Protein AF-A0A2A9KMH2-F1 (afdb_monomer_lite)

Secondary structure (DSSP, 8-state):
----TTSTT---TTT--HHHHHHHHTTSS--HHHHHHHHHTT--EEBPSS-TTSB-HHHHHHHHHTT---S---SSEE-TTS-GGGGSSPPPP-

Foldseek 3Di:
DDFDLVDLCGLWLLSPHPNVVVCCVVVQDPHLLLQLQLCQAVVAFAAGQVGRQHGDPSNLVVCVVVVHPNDRDDSNHDYSPDPSVVRSDHDPDD

Sequence (94 aa):
MTCDHQSPECDCPFAFTEMSERAQNYGCLPTPHEIVVMRVDHGKTWACHDEPTKPCIGAIKHLKDEGLPYKVIDPVLLTEASDWGRYANPIAPA

Radius of gyration: 12.62 Å; chains: 1; bounding box: 41×25×29 Å

Structure (mmCIF, N/CA/C/O backbone):
data_AF-A0A2A9KMH2-F1
#
_entry.id   AF-A0A2A9KMH2-F1
#
loop_
_atom_site.group_PDB
_atom_site.id
_atom_site.type_symbol
_atom_site.label_atom_id
_atom_site.label_alt_id
_atom_site.label_comp_id
_atom_site.label_asym_id
_atom_site.label_entity_id
_atom_site.label_seq_id
_atom_site.pdbx_PDB_ins_code
_atom_site.Cartn_x
_atom_site.Cartn_y
_atom_site.Cartn_z
_atom_site.occupancy
_atom_site.B_iso_or_equiv
_atom_site.auth_seq_id
_atom_site.auth_comp_id
_atom_site.auth_asym_id
_atom_site.auth_atom_id
_atom_site.pdbx_PDB_model_num
ATOM 1 N N . MET A 1 1 ? 14.097 -9.372 -0.389 1.00 46.09 1 MET A N 1
ATOM 2 C CA . MET A 1 1 ? 15.185 -8.375 -0.451 1.00 46.09 1 MET A CA 1
ATOM 3 C C . MET A 1 1 ? 14.629 -7.136 0.258 1.00 46.09 1 MET A C 1
ATOM 5 O O . MET A 1 1 ? 13.606 -7.261 0.918 1.00 46.09 1 MET A O 1
ATOM 9 N N . THR A 1 2 ? 15.267 -5.970 0.219 1.00 55.31 2 THR A N 1
ATOM 10 C CA . THR A 1 2 ? 14.568 -4.710 0.535 1.00 55.31 2 THR A CA 1
ATOM 11 C C . THR A 1 2 ? 14.451 -3.983 -0.794 1.00 55.31 2 THR A C 1
ATOM 13 O O . THR A 1 2 ? 15.480 -3.773 -1.434 1.00 55.31 2 THR A O 1
ATOM 16 N N . CYS A 1 3 ? 13.241 -3.662 -1.250 1.00 68.38 3 CYS A N 1
ATOM 17 C CA . CYS A 1 3 ? 13.048 -2.949 -2.511 1.00 68.38 3 CYS A CA 1
ATOM 18 C C . CYS A 1 3 ? 13.768 -1.590 -2.473 1.00 68.38 3 CYS A C 1
ATOM 20 O O . CYS A 1 3 ? 13.633 -0.830 -1.509 1.00 68.38 3 CYS A O 1
ATOM 22 N N . ASP A 1 4 ? 14.550 -1.284 -3.510 1.00 75.31 4 ASP A N 1
ATOM 23 C CA . ASP A 1 4 ? 15.220 0.009 -3.632 1.00 75.31 4 ASP A CA 1
ATOM 24 C C . ASP A 1 4 ? 14.257 1.040 -4.225 1.00 75.31 4 ASP A C 1
ATOM 26 O O . ASP A 1 4 ? 14.129 1.173 -5.440 1.00 75.31 4 ASP A O 1
ATOM 30 N N . HIS A 1 5 ? 13.578 1.787 -3.354 1.00 76.94 5 HIS A N 1
ATOM 31 C CA . HIS A 1 5 ? 12.648 2.845 -3.757 1.00 76.94 5 HIS A CA 1
ATOM 32 C C . HIS A 1 5 ? 13.313 4.029 -4.484 1.00 76.94 5 HIS A C 1
ATOM 34 O O . HIS A 1 5 ? 12.604 4.937 -4.906 1.00 76.94 5 HIS A O 1
ATOM 40 N N . GLN A 1 6 ? 14.646 4.070 -4.600 1.00 77.88 6 GLN A N 1
ATOM 41 C CA . GLN A 1 6 ? 15.354 5.085 -5.389 1.00 77.88 6 GLN A CA 1
ATOM 42 C C . GLN A 1 6 ? 15.622 4.617 -6.826 1.00 77.88 6 GLN A C 1
ATOM 44 O O . GLN A 1 6 ? 16.009 5.428 -7.669 1.00 77.88 6 GLN A O 1
ATOM 49 N N . SER A 1 7 ? 15.400 3.332 -7.120 1.00 86.38 7 SER A N 1
ATOM 50 C CA . SER A 1 7 ? 15.533 2.795 -8.469 1.00 86.38 7 SER A CA 1
ATOM 51 C C . SER A 1 7 ? 14.330 3.187 -9.334 1.00 86.38 7 SER A C 1
ATOM 53 O O . SER A 1 7 ? 13.188 2.964 -8.919 1.00 86.38 7 SER A O 1
ATOM 55 N N . PRO A 1 8 ? 14.543 3.683 -10.568 1.00 83.25 8 PRO A N 1
ATOM 56 C CA . PRO A 1 8 ? 13.454 3.909 -11.519 1.00 83.25 8 PRO A CA 1
ATOM 57 C C . PRO A 1 8 ? 12.752 2.605 -11.930 1.00 83.25 8 PRO A C 1
ATOM 59 O O . PRO A 1 8 ? 11.622 2.643 -12.412 1.00 83.25 8 PRO A O 1
ATOM 62 N N . GLU A 1 9 ? 13.396 1.453 -11.716 1.00 87.81 9 GLU A N 1
ATOM 63 C CA . GLU A 1 9 ? 12.839 0.132 -12.013 1.00 87.81 9 GLU A CA 1
ATOM 64 C C . GLU A 1 9 ? 11.989 -0.441 -10.868 1.00 87.81 9 GLU A C 1
ATOM 66 O O . GLU A 1 9 ? 11.450 -1.537 -10.993 1.00 87.81 9 GLU A O 1
ATOM 71 N N . CYS A 1 10 ? 11.865 0.271 -9.744 1.00 90.12 10 CYS A N 1
ATOM 72 C CA . CYS A 1 10 ? 11.082 -0.198 -8.608 1.00 90.12 10 CYS A CA 1
ATOM 73 C C . CYS A 1 10 ? 9.588 -0.199 -8.941 1.00 90.12 10 CYS A C 1
ATOM 75 O O . CYS A 1 10 ? 9.031 0.845 -9.254 1.00 90.12 10 CYS A O 1
ATOM 77 N N . ASP A 1 11 ? 8.920 -1.339 -8.818 1.00 93.44 11 ASP A N 1
ATOM 78 C CA . ASP A 1 11 ? 7.485 -1.513 -9.063 1.00 93.44 11 ASP A CA 1
ATOM 79 C C . ASP A 1 11 ? 6.621 -1.335 -7.802 1.00 93.44 11 ASP A C 1
ATOM 81 O O . ASP A 1 11 ? 5.393 -1.390 -7.873 1.00 93.44 11 ASP A O 1
ATOM 85 N N . CYS A 1 12 ? 7.237 -1.059 -6.648 1.00 94.81 12 CYS A N 1
ATOM 86 C CA . CYS A 1 12 ? 6.531 -0.828 -5.391 1.00 94.81 12 CYS A CA 1
ATOM 87 C C . CYS A 1 12 ? 5.412 0.211 -5.567 1.00 94.81 12 CYS A C 1
ATOM 89 O O . CYS A 1 12 ? 5.694 1.316 -6.046 1.00 94.81 12 CYS A O 1
ATOM 91 N N . PRO A 1 13 ? 4.174 -0.046 -5.099 1.00 95.38 13 PRO A N 1
ATOM 92 C CA . PRO A 1 13 ? 3.069 0.903 -5.254 1.00 95.38 13 PRO A CA 1
ATOM 93 C C . PRO A 1 13 ? 3.369 2.294 -4.680 1.00 95.38 13 PRO A C 1
ATOM 95 O O . PRO A 1 13 ? 2.921 3.303 -5.209 1.00 95.38 13 PRO A O 1
ATOM 98 N N . PHE A 1 14 ? 4.186 2.357 -3.623 1.00 94.69 14 PHE A N 1
ATOM 99 C CA . PHE A 1 14 ? 4.565 3.599 -2.942 1.00 94.69 14 PHE A CA 1
ATOM 100 C C . PHE A 1 14 ? 5.903 4.195 -3.418 1.00 94.69 14 PHE A C 1
ATOM 102 O O . PHE A 1 14 ? 6.411 5.111 -2.773 1.00 94.69 14 PHE A O 1
ATOM 109 N N . ALA A 1 15 ? 6.488 3.689 -4.511 1.00 93.81 15 ALA A N 1
ATOM 110 C CA . ALA A 1 15 ? 7.663 4.294 -5.148 1.00 93.81 15 ALA A CA 1
ATOM 111 C C . ALA A 1 15 ? 7.299 5.360 -6.195 1.00 93.81 15 ALA A C 1
ATOM 113 O O . ALA A 1 15 ? 8.126 6.225 -6.468 1.00 93.81 15 ALA A O 1
ATOM 114 N N . PHE A 1 16 ? 6.075 5.330 -6.741 1.00 92.62 16 PHE A N 1
ATOM 115 C CA . PHE A 1 16 ? 5.577 6.308 -7.725 1.00 92.62 16 PHE A CA 1
ATOM 116 C C . PHE A 1 16 ? 6.500 6.482 -8.947 1.00 92.62 16 PHE A C 1
ATOM 118 O O . PHE A 1 16 ? 6.712 7.586 -9.444 1.00 92.62 16 PHE A O 1
ATOM 125 N N . THR A 1 17 ? 7.090 5.382 -9.405 1.00 94.12 17 THR A N 1
ATOM 126 C CA . THR A 1 17 ? 7.878 5.316 -10.639 1.00 94.12 17 THR A CA 1
ATOM 127 C C . THR A 1 17 ? 6.976 4.945 -11.819 1.00 94.12 17 THR A C 1
ATOM 129 O O . THR A 1 17 ? 5.882 4.407 -11.634 1.00 94.12 17 THR A O 1
ATOM 132 N N . GLU A 1 18 ? 7.476 5.113 -13.045 1.00 94.69 18 GLU A N 1
ATOM 133 C CA . GLU A 1 18 ? 6.800 4.606 -14.248 1.00 94.69 18 GLU A CA 1
ATOM 134 C C . GLU A 1 18 ? 6.547 3.089 -14.168 1.00 94.69 18 GLU A C 1
ATOM 136 O O . GLU A 1 18 ? 5.484 2.608 -14.557 1.00 94.69 18 GLU A O 1
ATOM 141 N N . MET A 1 19 ? 7.494 2.322 -13.615 1.00 94.81 19 MET A N 1
ATOM 142 C CA . MET A 1 19 ? 7.337 0.874 -13.453 1.00 94.81 19 MET A CA 1
ATOM 143 C C . MET A 1 19 ? 6.234 0.514 -12.459 1.00 94.81 19 MET A C 1
ATOM 145 O O . MET A 1 19 ? 5.455 -0.402 -12.721 1.00 94.81 19 MET A O 1
ATOM 149 N N . SER A 1 20 ? 6.127 1.264 -11.364 1.00 95.12 20 SER A N 1
ATOM 150 C CA . SER A 1 20 ? 5.050 1.123 -10.387 1.00 95.12 20 SER A CA 1
ATOM 151 C C . SER A 1 20 ? 3.686 1.424 -11.007 1.00 95.12 20 SER A C 1
ATOM 153 O O . SER A 1 20 ? 2.766 0.611 -10.910 1.00 95.12 20 SER A O 1
ATOM 155 N N . GLU A 1 21 ? 3.558 2.546 -11.720 1.00 95.75 21 GLU A N 1
ATOM 156 C CA . GLU A 1 21 ? 2.321 2.908 -12.421 1.00 95.75 21 GLU A CA 1
ATOM 157 C C . GLU A 1 21 ? 1.941 1.858 -13.469 1.00 95.75 21 GLU A C 1
ATOM 159 O O . GLU A 1 21 ? 0.776 1.483 -13.609 1.00 95.75 21 GLU A O 1
ATOM 164 N N . ARG A 1 22 ? 2.928 1.330 -14.197 1.00 96.94 22 ARG A N 1
ATOM 165 C CA . ARG A 1 22 ? 2.716 0.281 -15.192 1.00 96.94 22 ARG A CA 1
ATOM 166 C C . ARG A 1 22 ? 2.228 -1.022 -14.559 1.00 96.94 22 ARG A C 1
ATOM 168 O O . ARG A 1 22 ? 1.296 -1.626 -15.088 1.00 96.94 22 ARG A O 1
ATOM 175 N N . ALA A 1 23 ? 2.810 -1.440 -13.435 1.00 95.81 23 ALA A N 1
ATOM 176 C CA . ALA A 1 23 ? 2.363 -2.622 -12.698 1.00 95.81 23 ALA A CA 1
ATOM 177 C C . ALA A 1 23 ? 0.911 -2.475 -12.211 1.00 95.81 23 ALA A C 1
ATOM 179 O O . ALA A 1 23 ? 0.126 -3.420 -12.321 1.00 95.81 23 ALA A O 1
ATOM 180 N N . GLN A 1 24 ? 0.534 -1.279 -11.752 1.00 96.56 24 GLN A N 1
ATOM 181 C CA . GLN A 1 24 ? -0.831 -0.966 -11.323 1.00 96.56 24 GLN A CA 1
ATOM 182 C C . GLN A 1 24 ? -1.824 -0.983 -12.492 1.00 96.56 24 GLN A C 1
ATOM 184 O O . GLN A 1 24 ? -2.868 -1.623 -12.415 1.00 96.56 24 GLN A O 1
ATOM 189 N N . ASN A 1 25 ? -1.472 -0.359 -13.618 1.00 96.88 25 ASN A N 1
ATOM 190 C CA . ASN A 1 25 ? -2.326 -0.308 -14.809 1.00 96.88 25 ASN A CA 1
ATOM 191 C C . ASN A 1 25 ? -2.573 -1.685 -15.448 1.00 96.88 25 ASN A C 1
ATOM 193 O O . ASN A 1 25 ? -3.593 -1.886 -16.105 1.00 96.88 25 ASN A O 1
ATOM 197 N N . TYR A 1 26 ? -1.659 -2.640 -15.259 1.00 95.94 26 TYR A N 1
ATOM 198 C CA . TYR A 1 26 ? -1.868 -4.032 -15.669 1.00 95.94 26 TYR A CA 1
ATOM 199 C C . TYR A 1 26 ? -2.608 -4.883 -14.630 1.00 95.94 26 TYR A C 1
ATOM 201 O O . TYR A 1 26 ? -2.897 -6.046 -14.904 1.00 95.94 26 TYR A O 1
ATOM 209 N N . GLY A 1 27 ? -2.926 -4.328 -13.457 1.00 93.44 27 GLY A N 1
ATOM 210 C CA . GLY A 1 27 ? -3.570 -5.053 -12.364 1.00 93.44 27 GLY A CA 1
ATOM 211 C C . GLY A 1 27 ? -2.654 -6.054 -11.659 1.00 93.44 27 GLY A C 1
ATOM 212 O O . GLY A 1 27 ? -3.148 -6.925 -10.947 1.00 93.44 27 GLY A O 1
ATOM 213 N N . CYS A 1 28 ? -1.334 -5.958 -11.849 1.00 94.00 28 CYS A N 1
ATOM 214 C CA . CYS A 1 28 ? -0.372 -6.810 -11.147 1.00 94.00 28 CYS A CA 1
ATOM 215 C C . CYS A 1 28 ? -0.269 -6.422 -9.669 1.00 94.00 28 CYS A C 1
ATOM 217 O O . CYS A 1 28 ? -0.135 -7.283 -8.808 1.00 94.00 28 CYS A O 1
ATOM 219 N N . LEU A 1 29 ? -0.353 -5.122 -9.382 1.00 96.19 29 LEU A N 1
ATOM 220 C CA . LEU A 1 29 ? -0.293 -4.562 -8.037 1.00 96.19 29 LEU A CA 1
ATOM 221 C C . LEU A 1 29 ? -1.448 -3.576 -7.823 1.00 96.19 29 LEU A C 1
ATOM 223 O O . LEU A 1 29 ? -1.855 -2.914 -8.775 1.00 96.19 29 LEU A O 1
ATOM 227 N N . PRO A 1 30 ? -1.962 -3.432 -6.591 1.00 97.31 30 PRO A N 1
ATOM 228 C CA . PRO A 1 30 ? -2.936 -2.396 -6.284 1.00 97.31 30 PRO A CA 1
ATOM 229 C C . PRO A 1 30 ? -2.286 -1.010 -6.286 1.00 97.31 30 PRO A C 1
ATOM 231 O O . PRO A 1 30 ? -1.109 -0.840 -5.954 1.00 97.31 30 PRO A O 1
ATOM 234 N N . THR A 1 31 ? -3.084 -0.000 -6.600 1.00 97.50 31 THR A N 1
ATOM 235 C CA . THR A 1 31 ? -2.720 1.409 -6.454 1.00 97.50 31 THR A CA 1
ATOM 236 C C . THR A 1 31 ? -2.588 1.797 -4.974 1.00 97.50 31 THR A C 1
ATOM 238 O O . THR A 1 31 ? -3.215 1.184 -4.101 1.00 97.50 31 THR A O 1
ATOM 241 N N . PRO A 1 32 ? -1.843 2.870 -4.644 1.00 97.12 32 PRO A N 1
ATOM 242 C CA . PRO A 1 32 ? -1.810 3.419 -3.287 1.00 97.12 32 PRO A CA 1
ATOM 243 C C . PRO A 1 32 ? -3.198 3.724 -2.719 1.00 97.12 32 PRO A C 1
ATOM 245 O O . PRO A 1 32 ? -3.446 3.464 -1.542 1.00 97.12 32 PRO A O 1
ATOM 248 N N . HIS A 1 33 ? -4.112 4.228 -3.554 1.00 96.94 33 HIS A N 1
ATOM 249 C CA . HIS A 1 33 ? -5.483 4.518 -3.145 1.00 96.94 33 HIS A CA 1
ATOM 250 C C . HIS A 1 33 ? -6.230 3.248 -2.726 1.00 96.94 33 HIS A C 1
ATOM 252 O O . HIS A 1 33 ? -6.803 3.208 -1.640 1.00 96.94 33 HIS A O 1
ATOM 258 N N . GLU A 1 34 ? -6.172 2.190 -3.534 1.00 97.94 34 GLU A N 1
ATOM 259 C CA . GLU A 1 34 ? -6.815 0.913 -3.209 1.00 97.94 34 GLU A CA 1
ATOM 260 C C . GLU A 1 34 ? -6.224 0.303 -1.935 1.00 97.94 34 GLU A C 1
ATOM 262 O O . GLU A 1 34 ? -6.969 -0.175 -1.086 1.00 97.94 34 GLU A O 1
ATOM 267 N N . ILE A 1 35 ? -4.903 0.378 -1.738 1.00 97.31 35 ILE A N 1
ATOM 268 C CA . ILE A 1 35 ? -4.257 -0.090 -0.501 1.00 97.31 35 ILE A CA 1
ATOM 269 C C . ILE A 1 35 ? -4.766 0.689 0.724 1.00 97.31 35 ILE A C 1
ATOM 271 O O . ILE A 1 35 ? -4.966 0.104 1.793 1.00 97.31 35 ILE A O 1
ATOM 275 N N . VAL A 1 36 ? -4.989 2.000 0.590 1.00 97.19 36 VAL A N 1
ATOM 276 C CA . VAL A 1 36 ? -5.593 2.814 1.654 1.00 97.19 36 VAL A CA 1
ATOM 277 C C . VAL A 1 36 ? -7.028 2.367 1.921 1.00 97.19 36 VAL A C 1
ATOM 279 O O . VAL A 1 36 ? -7.367 2.137 3.079 1.00 97.19 36 VAL A O 1
ATOM 282 N N . VAL A 1 37 ? -7.845 2.167 0.886 1.00 97.12 37 VAL A N 1
ATOM 283 C CA . VAL A 1 37 ? -9.234 1.688 1.013 1.00 97.12 37 VAL A CA 1
ATOM 284 C C . VAL A 1 37 ? -9.298 0.324 1.702 1.00 97.12 37 VAL A C 1
ATOM 286 O O . VAL A 1 37 ? -10.050 0.154 2.663 1.00 97.12 37 VAL A O 1
ATOM 289 N N . MET A 1 38 ? -8.450 -0.627 1.293 1.00 96.25 38 MET A N 1
ATOM 290 C CA . MET A 1 38 ? -8.329 -1.941 1.936 1.00 96.25 38 MET A CA 1
ATOM 291 C C . MET A 1 38 ? -8.147 -1.806 3.447 1.00 96.25 38 MET A C 1
ATOM 293 O O . MET A 1 38 ? -8.721 -2.577 4.217 1.00 96.25 38 MET A O 1
ATOM 297 N N . ARG A 1 39 ? -7.366 -0.817 3.888 1.00 95.50 39 ARG A N 1
ATOM 298 C CA . ARG A 1 39 ? -7.119 -0.583 5.305 1.00 95.50 39 ARG A CA 1
ATOM 299 C C . ARG A 1 39 ? -8.244 0.164 5.999 1.00 95.50 39 ARG A C 1
ATOM 301 O O . ARG A 1 39 ? -8.672 -0.277 7.063 1.00 95.50 39 ARG A O 1
ATOM 308 N N . VAL A 1 40 ? -8.640 1.310 5.463 1.00 95.31 40 VAL A N 1
ATOM 309 C CA . VAL A 1 40 ? -9.545 2.246 6.136 1.00 95.31 40 VAL A CA 1
ATOM 310 C C . VAL A 1 40 ? -10.952 1.666 6.216 1.00 95.31 40 VAL A C 1
ATOM 312 O O . VAL A 1 40 ? -11.554 1.699 7.287 1.00 95.31 40 VAL A O 1
ATOM 315 N N . ASP A 1 41 ? -11.423 1.059 5.131 1.00 94.94 41 ASP A N 1
ATOM 316 C CA . ASP A 1 41 ? -12.806 0.601 5.029 1.00 94.94 41 ASP A CA 1
ATOM 317 C C . ASP A 1 41 ? -12.932 -0.877 5.404 1.00 94.94 41 ASP A C 1
ATOM 319 O O . ASP A 1 41 ? -13.865 -1.277 6.097 1.00 94.94 41 ASP A O 1
ATOM 323 N N . HIS A 1 42 ? -11.964 -1.700 4.985 1.00 93.69 42 HIS A N 1
ATOM 324 C CA . HIS A 1 42 ? -12.044 -3.161 5.131 1.00 93.69 42 HIS A CA 1
ATOM 325 C C . HIS A 1 42 ? -11.156 -3.726 6.248 1.00 93.69 42 HIS A C 1
ATOM 327 O O . HIS A 1 42 ? -11.201 -4.927 6.526 1.00 93.69 42 HIS A O 1
ATOM 333 N N 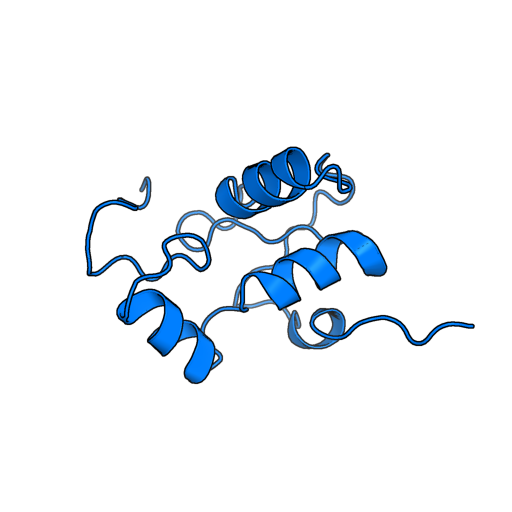. GLY A 1 43 ? -10.326 -2.898 6.893 1.00 93.94 43 GLY A N 1
ATOM 334 C CA . GLY A 1 43 ? -9.412 -3.315 7.964 1.00 93.94 43 GLY A CA 1
ATOM 335 C C . GLY A 1 43 ? -8.256 -4.218 7.514 1.00 93.94 43 GLY A C 1
ATOM 336 O O . GLY A 1 43 ? -7.476 -4.688 8.349 1.00 93.94 43 GLY A O 1
ATOM 337 N N . LYS A 1 44 ? -8.112 -4.459 6.208 1.00 95.44 44 LYS A N 1
ATOM 338 C CA . LYS A 1 44 ? -7.108 -5.349 5.626 1.00 95.44 44 LYS A CA 1
ATOM 339 C C . LYS A 1 44 ? -5.750 -4.671 5.518 1.00 95.44 44 LYS A C 1
ATOM 341 O O . LYS A 1 44 ? -5.635 -3.459 5.363 1.00 95.44 44 LYS A O 1
ATOM 346 N N . THR A 1 45 ? -4.696 -5.470 5.639 1.00 96.12 45 THR A N 1
ATOM 347 C CA . THR A 1 45 ? -3.314 -4.993 5.531 1.00 96.12 45 THR A CA 1
ATOM 348 C C . THR A 1 45 ? -2.699 -5.548 4.258 1.00 96.12 45 THR A C 1
ATOM 350 O O . THR A 1 45 ? -2.651 -6.763 4.091 1.00 96.12 45 THR A O 1
ATOM 353 N N . TRP A 1 46 ? -2.192 -4.678 3.389 1.00 96.19 46 TRP A N 1
ATOM 354 C CA . TRP A 1 46 ? -1.394 -5.103 2.241 1.00 96.19 46 TRP A CA 1
ATOM 355 C C . TRP A 1 46 ? 0.003 -5.556 2.687 1.00 96.19 46 TRP A C 1
ATOM 357 O O . TRP A 1 46 ? 0.639 -4.903 3.524 1.00 96.19 46 TRP A O 1
ATOM 367 N N . ALA A 1 47 ? 0.477 -6.675 2.147 1.00 96.19 47 ALA A N 1
ATOM 368 C CA . ALA A 1 47 ? 1.826 -7.173 2.365 1.00 96.19 47 ALA A CA 1
ATOM 369 C C . ALA A 1 47 ? 2.861 -6.370 1.566 1.00 96.19 47 ALA A C 1
ATOM 371 O O . ALA A 1 47 ? 2.542 -5.636 0.634 1.00 96.19 47 ALA A O 1
ATOM 372 N N . CYS A 1 48 ? 4.135 -6.506 1.911 1.00 94.06 48 CYS A N 1
ATOM 373 C CA . CYS A 1 48 ? 5.199 -6.054 1.028 1.00 94.06 48 CYS A CA 1
ATOM 374 C C . CYS A 1 48 ? 5.200 -6.916 -0.247 1.00 94.06 48 CYS A C 1
ATOM 376 O O . CYS A 1 48 ? 5.203 -8.140 -0.144 1.00 94.06 48 CYS A O 1
ATOM 378 N N . HIS A 1 49 ? 5.231 -6.286 -1.426 1.00 91.38 49 HIS A N 1
ATOM 379 C CA . HIS A 1 49 ? 5.284 -6.986 -2.720 1.00 91.38 49 HIS A CA 1
ATOM 380 C C . HIS A 1 49 ? 6.546 -7.869 -2.845 1.00 91.38 49 HIS A C 1
ATOM 382 O O . HIS A 1 49 ? 6.465 -8.992 -3.322 1.00 91.38 49 HIS A O 1
ATOM 388 N N . ASP A 1 50 ? 7.688 -7.429 -2.299 1.00 91.00 50 ASP A N 1
ATOM 389 C CA . ASP A 1 50 ? 8.939 -8.215 -2.275 1.00 91.00 50 ASP A CA 1
ATOM 390 C C . ASP A 1 50 ? 9.043 -9.186 -1.075 1.00 91.00 50 ASP A C 1
ATOM 392 O O . ASP A 1 50 ? 9.868 -10.099 -1.055 1.00 91.00 50 ASP A O 1
ATOM 396 N N . GLU A 1 51 ? 8.221 -9.006 -0.034 1.00 92.25 51 GLU A N 1
ATOM 397 C CA . GLU A 1 51 ? 8.231 -9.874 1.151 1.00 92.25 51 GLU A CA 1
ATOM 398 C C . GLU A 1 51 ? 6.808 -10.087 1.701 1.00 92.25 51 GLU A C 1
ATOM 400 O O . GLU A 1 51 ? 6.403 -9.430 2.669 1.00 92.25 51 GLU A O 1
ATOM 405 N N . PRO A 1 52 ? 6.043 -11.035 1.123 1.00 93.19 52 PRO A N 1
ATOM 406 C CA . PRO A 1 52 ? 4.614 -11.207 1.407 1.00 93.19 52 PRO A CA 1
ATOM 407 C C . PRO A 1 52 ? 4.262 -11.578 2.859 1.00 93.19 52 PRO A C 1
ATOM 409 O O . PRO A 1 52 ? 3.092 -11.599 3.233 1.00 93.19 52 PRO A O 1
ATOM 412 N N . THR A 1 53 ? 5.259 -11.889 3.691 1.00 92.38 53 THR A N 1
ATOM 413 C CA . THR A 1 53 ? 5.099 -12.208 5.119 1.00 92.38 53 THR A CA 1
ATOM 414 C C . THR A 1 53 ? 5.143 -10.978 6.027 1.00 92.38 53 THR A C 1
ATOM 416 O O . THR A 1 53 ? 4.888 -11.098 7.227 1.00 92.38 53 THR A O 1
ATOM 419 N N . LYS A 1 54 ? 5.466 -9.795 5.490 1.00 92.88 54 LYS A N 1
ATOM 420 C CA . LYS A 1 54 ? 5.556 -8.541 6.247 1.00 92.88 54 LYS A CA 1
ATOM 421 C C . LYS A 1 54 ? 4.565 -7.507 5.722 1.00 92.88 54 LYS A C 1
ATOM 423 O O . LYS A 1 54 ? 4.301 -7.472 4.523 1.00 92.88 54 LYS A O 1
ATOM 428 N N . PRO A 1 55 ? 4.024 -6.633 6.587 1.00 94.88 55 PRO A N 1
ATOM 429 C CA . PRO A 1 55 ? 3.133 -5.571 6.143 1.00 94.88 55 PRO A CA 1
ATOM 430 C C . PRO A 1 55 ? 3.888 -4.533 5.304 1.00 94.88 55 PRO A C 1
ATOM 432 O O . PRO A 1 55 ? 5.066 -4.255 5.540 1.00 94.88 55 PRO A O 1
ATOM 435 N N . CYS A 1 56 ? 3.194 -3.917 4.350 1.00 94.38 56 CYS A N 1
ATOM 436 C CA . CYS A 1 56 ? 3.761 -2.875 3.503 1.00 94.38 56 CYS A CA 1
ATOM 437 C C . CYS A 1 56 ? 4.136 -1.631 4.329 1.00 94.38 56 CYS A C 1
ATOM 439 O O . CYS A 1 56 ? 3.274 -0.903 4.827 1.00 94.38 56 CYS A O 1
ATOM 441 N N . ILE A 1 57 ? 5.437 -1.354 4.444 1.00 93.44 57 ILE A N 1
ATOM 442 C CA . ILE A 1 57 ? 5.952 -0.198 5.195 1.00 93.44 57 ILE A CA 1
ATOM 443 C C . ILE A 1 57 ? 5.554 1.120 4.519 1.00 93.44 57 ILE A C 1
ATOM 445 O O . ILE A 1 57 ? 5.222 2.078 5.216 1.00 93.44 57 ILE A O 1
ATOM 449 N N . GLY A 1 58 ? 5.543 1.162 3.179 1.00 94.06 58 GLY A N 1
ATOM 450 C CA . GLY A 1 58 ? 5.102 2.330 2.408 1.00 94.06 58 GLY A CA 1
ATOM 451 C C . GLY A 1 58 ? 3.664 2.725 2.742 1.00 94.06 58 GLY A C 1
ATOM 452 O O . GLY A 1 58 ? 3.413 3.875 3.099 1.00 94.06 58 GLY A O 1
ATOM 453 N N . ALA A 1 59 ? 2.757 1.745 2.765 1.00 95.25 59 ALA A N 1
ATOM 454 C CA . ALA A 1 59 ? 1.368 1.947 3.164 1.00 95.25 59 ALA A CA 1
ATOM 455 C C . ALA A 1 59 ? 1.246 2.433 4.610 1.00 95.25 59 ALA A C 1
ATOM 457 O O . ALA A 1 59 ? 0.558 3.413 4.877 1.00 95.25 59 ALA A O 1
ATOM 458 N N . ILE A 1 60 ? 1.944 1.785 5.551 1.00 95.56 60 ILE A N 1
ATOM 459 C CA . ILE A 1 60 ? 1.917 2.175 6.969 1.00 95.56 60 ILE A CA 1
ATOM 460 C C . ILE A 1 60 ? 2.390 3.619 7.150 1.00 95.56 60 ILE A C 1
ATOM 462 O O . ILE A 1 60 ? 1.783 4.365 7.919 1.00 95.56 60 ILE A O 1
ATOM 466 N N . LYS A 1 61 ? 3.468 4.013 6.463 1.00 95.69 61 LYS A N 1
ATOM 467 C CA . LYS A 1 61 ? 3.991 5.377 6.524 1.00 95.69 61 LYS A CA 1
ATOM 468 C C . LYS A 1 61 ? 2.980 6.371 5.957 1.00 95.69 61 LYS A C 1
ATOM 470 O O . LYS A 1 61 ? 2.651 7.323 6.648 1.00 95.69 61 LYS A O 1
ATOM 475 N N . HIS A 1 62 ? 2.446 6.103 4.766 1.00 96.12 62 HIS A N 1
ATOM 476 C CA . HIS A 1 62 ? 1.448 6.961 4.132 1.00 96.12 62 HIS A CA 1
ATOM 477 C C . HIS A 1 62 ? 0.210 7.152 5.022 1.00 96.12 62 HIS A C 1
ATOM 479 O O . HIS A 1 62 ? -0.165 8.276 5.325 1.00 96.12 62 HIS A O 1
ATOM 485 N N . LEU A 1 63 ? -0.357 6.063 5.552 1.00 96.75 63 LEU A N 1
ATOM 486 C CA . LEU A 1 63 ? -1.490 6.124 6.481 1.00 96.75 63 LEU A CA 1
ATOM 487 C C . LEU A 1 63 ? -1.167 6.943 7.735 1.00 96.75 63 LEU A C 1
ATOM 489 O O . LEU A 1 63 ? -2.006 7.699 8.211 1.00 96.75 63 LEU A O 1
ATOM 493 N N . LYS A 1 64 ? 0.040 6.794 8.288 1.00 97.06 64 LYS A N 1
ATOM 494 C CA . LYS A 1 64 ? 0.466 7.553 9.466 1.00 97.06 64 LYS A CA 1
ATOM 495 C C . LYS A 1 64 ? 0.585 9.048 9.163 1.00 97.06 64 LYS A C 1
ATOM 497 O O . LYS A 1 64 ? 0.140 9.846 9.986 1.00 97.06 64 LYS A O 1
ATOM 502 N N . ASP A 1 65 ? 1.185 9.400 8.031 1.00 97.25 65 ASP A N 1
ATOM 503 C CA . ASP A 1 65 ? 1.396 10.788 7.612 1.00 97.25 65 ASP A CA 1
ATOM 504 C C . ASP A 1 65 ? 0.047 11.496 7.353 1.00 97.25 65 ASP A C 1
ATOM 506 O O . ASP A 1 65 ? -0.113 12.657 7.719 1.00 97.25 65 ASP A O 1
ATOM 510 N N . GLU A 1 66 ? -0.955 10.761 6.857 1.00 96.75 66 GLU A N 1
ATOM 511 C CA . GLU A 1 66 ? -2.332 11.236 6.629 1.00 96.75 66 GLU A CA 1
ATOM 512 C C . GLU A 1 66 ? -3.246 11.159 7.874 1.00 96.75 66 GLU A C 1
ATOM 514 O O . GLU A 1 66 ? -4.431 11.485 7.815 1.00 96.75 66 GLU A O 1
ATOM 519 N N . GLY A 1 67 ? -2.742 10.699 9.026 1.00 97.19 67 GLY A N 1
ATOM 520 C CA . GLY A 1 67 ? -3.548 10.556 10.248 1.00 97.19 67 GLY A CA 1
ATOM 521 C C . GLY A 1 67 ? -4.612 9.445 10.194 1.00 97.19 67 GLY A C 1
ATOM 522 O O . GLY A 1 67 ? -5.557 9.451 10.983 1.00 97.19 67 GLY A O 1
ATOM 523 N N . LEU A 1 68 ? -4.453 8.478 9.290 1.00 96.31 68 LEU A N 1
ATOM 524 C CA . LEU A 1 68 ? -5.348 7.342 9.072 1.00 96.31 68 LEU A CA 1
ATOM 525 C C . LEU A 1 68 ? -4.961 6.108 9.921 1.00 96.31 68 LEU A C 1
ATOM 527 O O . LEU A 1 68 ? -3.851 6.024 10.462 1.00 96.31 68 LEU A O 1
ATOM 531 N N . PRO A 1 69 ? -5.848 5.096 10.047 1.00 94.69 69 PRO A N 1
ATOM 532 C CA . PRO A 1 69 ? -5.554 3.851 10.762 1.00 94.69 69 PRO A CA 1
ATOM 533 C C . PRO A 1 69 ? -4.343 3.077 10.199 1.00 94.69 69 PRO A C 1
ATOM 535 O O . PRO A 1 69 ? -4.444 2.320 9.239 1.00 94.69 69 PRO A O 1
ATOM 538 N N . TYR A 1 70 ? -3.178 3.200 10.839 1.00 93.75 70 TYR A N 1
ATOM 539 C CA . TYR A 1 70 ? -1.932 2.578 10.357 1.00 93.75 70 TYR A CA 1
ATOM 540 C C . TYR A 1 70 ? -1.542 1.279 11.083 1.00 93.75 70 TYR A C 1
ATOM 542 O O . TYR A 1 70 ? -0.838 0.445 10.510 1.00 93.75 70 TYR A O 1
ATOM 550 N N . LYS A 1 71 ? -1.991 1.062 12.328 1.00 91.75 71 LYS A N 1
ATOM 551 C CA . LYS A 1 71 ? -1.634 -0.134 13.119 1.00 91.75 71 LYS A CA 1
ATOM 552 C C . LYS A 1 71 ? -2.178 -1.403 12.463 1.00 91.75 71 LYS A C 1
ATOM 554 O O . LYS A 1 71 ? -3.343 -1.432 12.092 1.00 91.75 71 LYS A O 1
ATOM 559 N N . VAL A 1 72 ? -1.349 -2.444 12.340 1.00 84.31 72 VAL A N 1
ATOM 560 C CA . VAL A 1 72 ? -1.762 -3.757 11.811 1.00 84.31 72 VAL A CA 1
ATOM 561 C C . VAL A 1 72 ? -2.779 -4.387 12.761 1.00 84.31 72 VAL A C 1
ATOM 563 O O . VAL A 1 72 ? -2.452 -4.641 13.917 1.00 84.31 72 VAL A O 1
ATOM 566 N N . ILE A 1 73 ? -4.005 -4.587 12.269 1.00 76.62 73 ILE A N 1
ATOM 567 C CA . ILE A 1 73 ? -5.118 -5.189 13.021 1.00 76.62 73 ILE A CA 1
ATOM 568 C C . ILE A 1 73 ? -5.279 -6.664 12.630 1.00 76.62 73 ILE A C 1
ATOM 570 O O . ILE A 1 73 ? -5.326 -7.523 13.505 1.00 76.62 73 ILE A O 1
ATOM 574 N N . ASP A 1 74 ? -5.319 -6.955 11.324 1.00 78.75 74 ASP A N 1
ATOM 575 C CA . ASP A 1 74 ? -5.402 -8.314 10.776 1.00 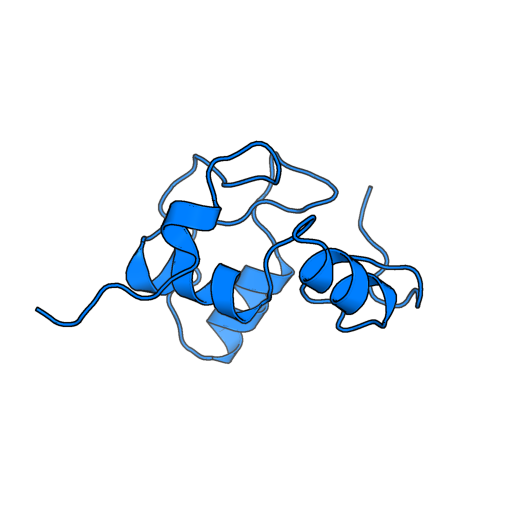78.75 74 ASP A CA 1
ATOM 576 C C . ASP A 1 74 ? -3.994 -8.828 10.405 1.00 78.75 74 ASP A C 1
ATOM 578 O O . ASP A 1 74 ? -3.340 -8.209 9.552 1.00 78.75 74 ASP A O 1
ATOM 582 N N . PRO A 1 75 ? -3.495 -9.912 11.039 1.00 78.44 75 PRO A N 1
ATOM 583 C CA . PRO A 1 75 ? -2.208 -10.512 10.697 1.00 78.44 75 PRO A CA 1
ATOM 584 C C . PRO A 1 75 ? -2.244 -11.285 9.372 1.00 78.44 75 PRO A C 1
ATOM 586 O O . PRO A 1 75 ? -1.184 -11.615 8.842 1.00 78.44 75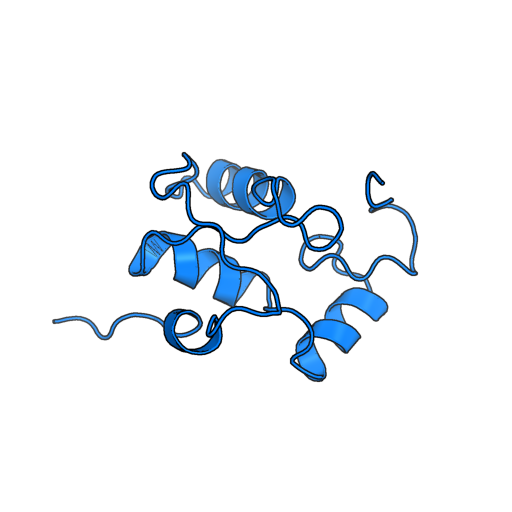 PRO A O 1
ATOM 589 N N . VAL A 1 76 ? -3.431 -11.580 8.828 1.00 93.00 76 VAL A N 1
ATOM 590 C CA . VAL A 1 76 ? -3.567 -12.162 7.492 1.00 93.00 76 VAL A CA 1
ATOM 591 C C . VAL A 1 76 ? -3.399 -11.046 6.469 1.00 93.00 76 VAL A C 1
ATOM 593 O O . VAL A 1 76 ? -4.294 -10.229 6.244 1.00 93.00 76 VAL A O 1
ATOM 596 N N . LEU A 1 77 ? -2.213 -10.996 5.870 1.00 96.12 77 LEU A N 1
ATOM 597 C CA . LEU A 1 77 ? -1.864 -9.975 4.893 1.00 96.12 77 LEU A CA 1
ATOM 598 C C . LEU A 1 77 ? -2.443 -10.317 3.517 1.00 96.12 77 LEU A C 1
ATOM 600 O O . LEU A 1 77 ? -2.392 -11.466 3.080 1.00 96.12 77 LEU A O 1
ATOM 604 N N . LEU A 1 78 ? -2.956 -9.300 2.828 1.00 96.62 78 LEU A N 1
ATOM 605 C CA . LEU A 1 78 ? -3.295 -9.393 1.414 1.00 96.62 78 LEU A CA 1
ATOM 606 C C . LEU A 1 78 ? -2.018 -9.343 0.576 1.00 96.62 78 LEU A C 1
ATOM 608 O O . LEU A 1 78 ? -1.117 -8.551 0.840 1.00 96.62 78 LEU A O 1
ATOM 612 N N . THR A 1 79 ? -1.969 -10.185 -0.441 1.00 96.38 79 THR A N 1
ATOM 613 C CA . THR A 1 79 ? -0.869 -10.317 -1.400 1.00 96.38 79 THR A CA 1
ATOM 614 C C . THR A 1 79 ? -1.438 -10.323 -2.815 1.00 96.38 79 THR A C 1
ATOM 616 O O . THR A 1 79 ? -2.651 -10.408 -2.997 1.00 96.38 79 THR A O 1
ATOM 619 N N . GLU A 1 80 ? -0.580 -10.322 -3.828 1.00 93.88 80 GLU A N 1
ATOM 620 C CA . GLU A 1 80 ? -0.985 -10.457 -5.236 1.00 93.88 80 GLU A CA 1
ATOM 621 C C . GLU A 1 80 ? -1.779 -11.740 -5.519 1.00 93.88 80 GLU A C 1
ATOM 623 O O . GLU A 1 80 ? -2.668 -11.750 -6.363 1.00 93.88 80 GLU A O 1
ATOM 628 N N . ALA A 1 81 ? -1.506 -12.815 -4.772 1.00 94.31 81 ALA A N 1
ATOM 629 C CA . ALA A 1 81 ? -2.219 -14.087 -4.888 1.00 94.31 81 ALA A CA 1
ATOM 630 C C . ALA A 1 81 ? -3.565 -14.106 -4.134 1.00 94.31 81 ALA A C 1
ATOM 632 O O . ALA A 1 81 ? -4.287 -15.103 -4.170 1.00 94.31 81 ALA A O 1
ATOM 633 N N . SER A 1 82 ? -3.884 -13.038 -3.401 1.00 94.38 82 SER A N 1
ATOM 634 C CA . SER A 1 82 ? -5.158 -12.890 -2.697 1.00 94.38 82 SER A CA 1
ATOM 635 C C . SER A 1 82 ? -6.255 -12.3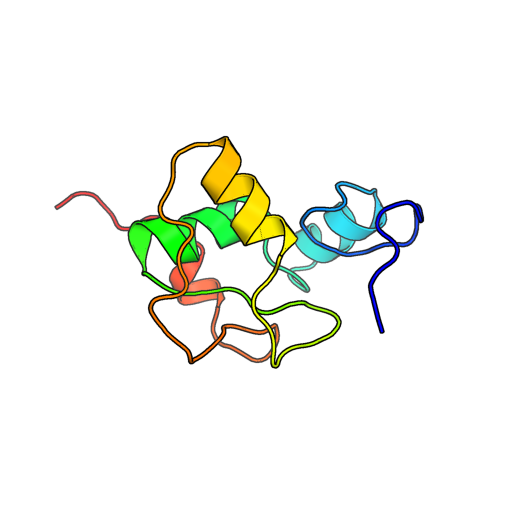95 -3.638 1.00 94.38 82 SER A C 1
ATOM 637 O O . SER A 1 82 ? -5.983 -11.779 -4.662 1.00 94.38 82 SER A O 1
ATOM 639 N N . ASP A 1 83 ? -7.516 -12.553 -3.236 1.00 94.00 83 ASP A N 1
ATOM 640 C CA . ASP A 1 83 ? -8.655 -11.913 -3.911 1.00 94.00 83 ASP A CA 1
ATOM 641 C C . ASP A 1 83 ? -8.809 -10.445 -3.457 1.00 94.00 83 ASP A C 1
ATOM 643 O O . ASP A 1 83 ? -9.835 -10.023 -2.917 1.00 94.00 83 ASP A O 1
ATOM 647 N N . TRP A 1 84 ? -7.721 -9.674 -3.571 1.00 94.69 84 TRP A N 1
ATOM 648 C CA . TRP A 1 84 ? -7.613 -8.321 -3.016 1.00 94.69 84 TRP A CA 1
ATOM 649 C C . TRP A 1 84 ? -8.529 -7.313 -3.717 1.00 94.69 84 TRP A C 1
ATOM 651 O O . TRP A 1 84 ? -8.960 -6.348 -3.086 1.00 94.69 84 TRP A O 1
ATOM 661 N N . GLY A 1 85 ? -8.905 -7.569 -4.975 1.00 94.38 85 GLY A N 1
ATOM 662 C CA . GLY A 1 85 ? -9.830 -6.729 -5.742 1.00 94.38 85 GLY A CA 1
ATOM 663 C C . GLY A 1 85 ? -11.204 -6.562 -5.082 1.00 94.38 85 GLY A C 1
ATOM 664 O O . GLY A 1 85 ? -11.865 -5.544 -5.277 1.00 94.38 85 GLY A O 1
ATOM 665 N N . ARG A 1 86 ? -11.619 -7.499 -4.214 1.00 95.00 86 ARG A N 1
ATOM 666 C CA . ARG A 1 86 ? -12.854 -7.368 -3.413 1.00 95.00 86 ARG A CA 1
ATOM 667 C C . ARG A 1 86 ? -12.809 -6.242 -2.383 1.00 95.00 86 ARG A C 1
ATOM 669 O O . ARG A 1 86 ? -13.859 -5.786 -1.946 1.00 95.00 86 ARG A O 1
ATOM 676 N N . TYR A 1 87 ? -11.610 -5.824 -1.992 1.00 95.50 87 TYR A N 1
ATOM 677 C CA . TYR A 1 87 ? -11.363 -4.821 -0.958 1.00 95.50 87 TYR A CA 1
ATOM 678 C C . TYR A 1 87 ? -10.804 -3.512 -1.533 1.00 95.50 87 TYR A C 1
ATOM 680 O O . TYR A 1 87 ? -10.484 -2.602 -0.776 1.00 95.50 87 TYR A O 1
ATOM 688 N N . ALA A 1 88 ? -10.656 -3.423 -2.858 1.00 94.38 88 ALA A N 1
ATOM 689 C CA . ALA A 1 88 ? -10.081 -2.268 -3.544 1.00 94.38 88 ALA A CA 1
ATOM 690 C C . ALA A 1 88 ? -11.055 -1.078 -3.650 1.00 94.38 88 ALA A C 1
ATOM 692 O O . ALA A 1 88 ? -10.630 0.054 -3.857 1.00 94.38 88 ALA A O 1
ATOM 693 N N . ASN A 1 89 ? -12.359 -1.324 -3.483 1.00 95.06 89 ASN A N 1
ATOM 694 C CA . ASN A 1 89 ? -13.401 -0.305 -3.605 1.00 95.06 89 ASN A CA 1
ATOM 695 C C . ASN A 1 89 ? -13.935 0.1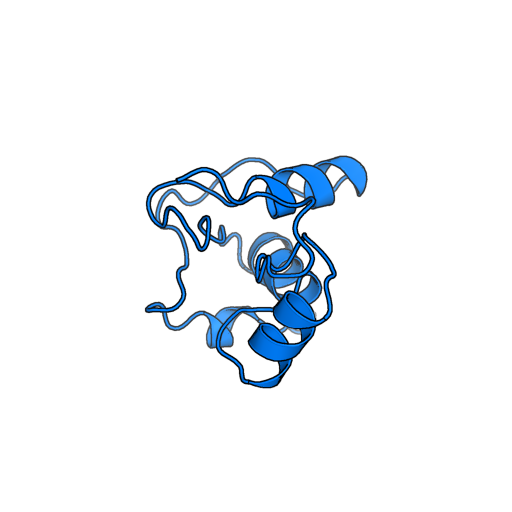36 -2.235 1.00 95.06 89 ASN A C 1
ATOM 697 O O . ASN A 1 89 ? -14.075 -0.717 -1.348 1.00 95.06 89 ASN A O 1
ATOM 701 N N . PRO A 1 90 ? -14.273 1.429 -2.062 1.00 92.06 90 PRO A N 1
ATOM 702 C CA . PRO A 1 90 ? -14.862 1.920 -0.824 1.00 92.06 90 PRO A CA 1
ATOM 703 C C . PRO A 1 90 ? -16.163 1.202 -0.474 1.00 92.06 90 PRO A C 1
ATOM 705 O O . PRO A 1 90 ? -16.939 0.825 -1.360 1.00 92.06 90 PRO A O 1
ATOM 708 N N . ILE A 1 91 ? -16.429 1.041 0.820 1.00 89.81 91 ILE A N 1
ATOM 709 C CA . ILE A 1 91 ? -17.732 0.543 1.270 1.00 89.81 91 ILE A CA 1
ATOM 710 C C . ILE A 1 91 ? -18.755 1.661 1.053 1.00 89.81 91 ILE A C 1
ATOM 712 O O . ILE A 1 91 ? -18.550 2.797 1.481 1.00 89.81 91 ILE A O 1
ATOM 716 N N . ALA A 1 92 ? -19.863 1.349 0.374 1.00 78.50 92 ALA A N 1
ATOM 717 C CA . ALA A 1 92 ? -20.944 2.312 0.203 1.00 78.50 92 ALA A CA 1
ATOM 718 C C . ALA A 1 92 ? -21.427 2.797 1.584 1.00 78.50 92 ALA A C 1
ATOM 720 O O . ALA A 1 92 ? -21.607 1.966 2.480 1.00 78.50 92 ALA A O 1
ATOM 721 N N . PRO A 1 93 ? -21.643 4.110 1.777 1.00 69.75 93 PRO A N 1
ATOM 722 C CA . PRO A 1 93 ? -22.207 4.602 3.023 1.00 69.75 93 PRO A CA 1
ATOM 723 C C . PRO A 1 93 ? -23.571 3.940 3.257 1.00 69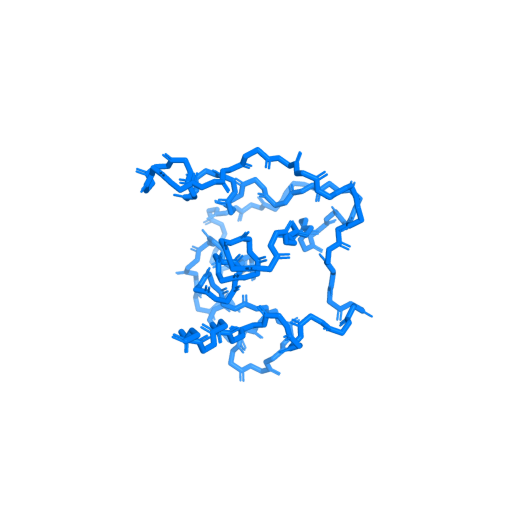.75 93 PRO A C 1
ATOM 725 O O . PRO A 1 93 ? -24.359 3.791 2.320 1.00 69.75 93 PRO A O 1
ATOM 728 N N . ALA A 1 94 ? -23.788 3.502 4.498 1.00 57.88 94 ALA A N 1
ATOM 729 C CA . ALA A 1 94 ? -25.035 2.889 4.948 1.00 57.88 94 ALA A CA 1
ATOM 730 C C . ALA A 1 94 ? -26.208 3.879 4.937 1.00 57.88 94 ALA A C 1
ATOM 732 O O . ALA A 1 94 ? -25.967 5.088 5.166 1.00 57.88 94 ALA A O 1
#

pLDDT: mean 91.34, std 9.35, range [46.09, 97.94]